Protein AF-A0A653XU75-F1 (afdb_monomer)

Sequence (44 aa):
MDELIDILDANGNLTNRTAMKSEAHKNGWYHQTVHVWFYTLDGR

Nearest PDB structures (foldseek):
  8j9j-assembly1_E6  TM=3.924E-01  e=5.643E+00  Euglena gracilis

Foldseek 3Di:
DWDKFFFADPVRHTPVDIDTPVVCVVVVTDTDDDDDDDADPVGD

Structure (mmCIF, N/CA/C/O backbone):
data_AF-A0A653XU75-F1
#
_entry.id   AF-A0A653XU75-F1
#
loop_
_atom_site.group_PDB
_atom_site.id
_atom_site.type_symbol
_atom_site.label_atom_id
_atom_site.label_alt_id
_atom_site.label_comp_id
_atom_site.label_asym_id
_atom_site.label_entity_id
_atom_site.label_seq_id
_atom_site.pdbx_PDB_ins_code
_atom_site.Cartn_x
_atom_site.Cartn_y
_atom_site.Cartn_z
_atom_site.occupancy
_atom_site.B_iso_or_equiv
_atom_site.auth_seq_id
_atom_site.auth_comp_id
_atom_site.auth_asym_id
_atom_site.auth_atom_id
_atom_site.pdbx_PDB_model_num
ATOM 1 N N . MET A 1 1 ? 1.279 18.544 1.036 1.00 79.38 1 MET A N 1
ATOM 2 C CA . MET A 1 1 ? 2.658 18.019 1.030 1.00 79.38 1 MET A CA 1
ATOM 3 C C . MET A 1 1 ? 2.606 16.704 0.287 1.00 79.38 1 MET A C 1
ATOM 5 O O . MET A 1 1 ? 1.619 15.997 0.443 1.00 79.38 1 MET A O 1
ATOM 9 N N . ASP A 1 2 ? 3.566 16.458 -0.588 1.00 95.25 2 ASP A N 1
ATOM 10 C CA . ASP A 1 2 ? 3.602 15.246 -1.403 1.00 95.25 2 ASP A CA 1
ATOM 11 C C . ASP A 1 2 ? 4.440 14.172 -0.690 1.00 95.25 2 ASP A C 1
ATOM 13 O O . ASP A 1 2 ? 5.329 14.512 0.093 1.00 95.25 2 ASP A O 1
ATOM 17 N N . GLU A 1 3 ? 4.118 12.901 -0.912 1.00 96.75 3 GLU A N 1
ATOM 18 C CA . GLU A 1 3 ? 4.681 11.752 -0.188 1.00 96.75 3 GLU A CA 1
ATOM 19 C C . GLU A 1 3 ? 5.461 10.869 -1.162 1.00 96.75 3 GLU A C 1
ATOM 21 O O . GLU A 1 3 ? 4.999 10.628 -2.274 1.00 96.75 3 GLU A O 1
ATOM 26 N N . LEU A 1 4 ? 6.628 10.369 -0.755 1.00 97.69 4 LEU A N 1
ATOM 27 C CA . LEU A 1 4 ? 7.373 9.384 -1.538 1.00 97.69 4 LEU A CA 1
ATOM 28 C C . LEU A 1 4 ? 6.824 7.983 -1.233 1.00 97.69 4 LEU A C 1
ATOM 30 O O . LEU A 1 4 ? 6.745 7.607 -0.064 1.00 97.69 4 LEU A O 1
ATOM 34 N N . ILE A 1 5 ? 6.453 7.224 -2.265 1.00 98.00 5 ILE A N 1
ATOM 35 C CA . ILE A 1 5 ? 5.869 5.881 -2.135 1.00 98.00 5 ILE A CA 1
ATOM 36 C C . ILE A 1 5 ? 6.555 4.873 -3.060 1.00 98.00 5 ILE A C 1
ATOM 38 O O . ILE A 1 5 ? 7.067 5.245 -4.119 1.00 98.00 5 ILE A O 1
ATOM 42 N N . ASP A 1 6 ? 6.535 3.598 -2.672 1.00 98.31 6 ASP A N 1
ATOM 43 C CA . ASP A 1 6 ? 6.998 2.490 -3.509 1.00 98.31 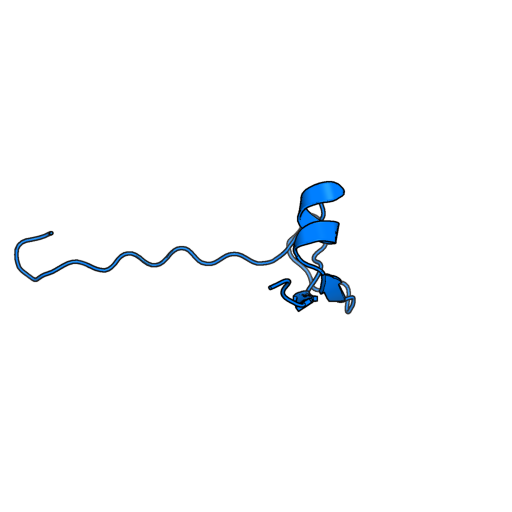6 ASP A CA 1
ATOM 44 C C . ASP A 1 6 ? 6.033 2.225 -4.669 1.00 98.31 6 ASP A C 1
ATOM 46 O O . ASP A 1 6 ? 4.809 2.235 -4.503 1.00 98.31 6 ASP A O 1
ATOM 50 N N . ILE A 1 7 ? 6.600 1.933 -5.837 1.00 98.44 7 ILE A N 1
ATOM 51 C CA . ILE A 1 7 ? 5.863 1.493 -7.019 1.00 98.44 7 ILE A CA 1
ATOM 52 C C . ILE A 1 7 ? 5.883 -0.031 -7.104 1.00 98.44 7 ILE A C 1
ATOM 54 O O . ILE A 1 7 ? 6.904 -0.688 -6.871 1.00 98.44 7 ILE A O 1
ATOM 58 N N . LEU A 1 8 ? 4.720 -0.579 -7.442 1.00 98.56 8 LEU A N 1
ATOM 59 C CA . LEU A 1 8 ? 4.487 -2.002 -7.615 1.00 98.56 8 LEU A CA 1
ATOM 60 C C . LEU A 1 8 ? 4.260 -2.341 -9.088 1.00 98.56 8 LEU A C 1
ATOM 62 O O . LEU A 1 8 ? 3.905 -1.488 -9.906 1.00 98.56 8 LEU A O 1
ATOM 66 N N . ASP A 1 9 ? 4.442 -3.611 -9.426 1.00 98.19 9 ASP A N 1
ATOM 67 C CA . ASP A 1 9 ? 3.878 -4.165 -10.651 1.00 98.19 9 ASP A CA 1
ATOM 68 C C . ASP A 1 9 ? 2.386 -4.516 -10.468 1.00 98.19 9 ASP A C 1
ATOM 70 O O . ASP A 1 9 ? 1.816 -4.401 -9.381 1.00 98.19 9 ASP A O 1
ATOM 74 N N . ALA A 1 10 ? 1.738 -4.966 -11.544 1.00 97.38 10 ALA A N 1
ATOM 75 C CA . ALA A 1 10 ? 0.323 -5.344 -11.519 1.00 97.38 10 ALA A CA 1
ATOM 76 C C . ALA A 1 10 ? 0.014 -6.570 -10.633 1.00 97.38 10 ALA A C 1
ATOM 78 O O . ALA A 1 10 ? -1.148 -6.812 -10.318 1.00 97.38 10 ALA A O 1
ATOM 79 N N . ASN A 1 11 ? 1.031 -7.339 -10.233 1.00 97.75 11 ASN A N 1
ATOM 80 C CA . ASN A 1 11 ? 0.902 -8.472 -9.318 1.00 97.75 11 ASN A CA 1
ATOM 81 C C . ASN A 1 11 ? 1.183 -8.070 -7.858 1.00 97.75 11 ASN A C 1
ATOM 83 O O . ASN A 1 11 ? 1.115 -8.916 -6.969 1.00 97.75 11 ASN A O 1
ATOM 87 N N . GLY A 1 12 ? 1.504 -6.798 -7.603 1.00 96.88 12 GLY A N 1
ATOM 88 C CA . GLY A 1 12 ? 1.820 -6.275 -6.278 1.00 96.88 12 GLY A CA 1
ATOM 89 C C . GLY A 1 12 ? 3.277 -6.462 -5.840 1.00 96.88 12 GLY A C 1
ATOM 90 O O . GLY A 1 12 ? 3.583 -6.206 -4.676 1.00 96.88 12 GLY A O 1
ATOM 91 N N . ASN A 1 13 ? 4.188 -6.885 -6.724 1.00 98.19 13 ASN A N 1
ATOM 92 C CA . ASN A 1 13 ? 5.606 -7.015 -6.379 1.00 98.19 13 ASN A CA 1
ATOM 93 C C . ASN A 1 13 ? 6.302 -5.652 -6.390 1.00 98.19 13 ASN A C 1
ATOM 95 O O . ASN A 1 13 ? 6.015 -4.810 -7.241 1.00 98.19 13 ASN A O 1
ATOM 99 N N . LEU A 1 14 ? 7.273 -5.457 -5.492 1.00 97.94 14 LEU A N 1
ATOM 100 C CA . LEU A 1 14 ? 8.113 -4.258 -5.485 1.00 97.94 14 LEU A CA 1
ATOM 101 C C . LEU A 1 14 ? 8.910 -4.147 -6.787 1.00 97.94 14 LEU A C 1
ATOM 103 O O . LEU A 1 14 ? 9.617 -5.078 -7.173 1.00 97.94 14 LEU A O 1
ATOM 107 N N . THR A 1 15 ? 8.886 -2.969 -7.412 1.00 97.94 15 THR A N 1
ATOM 108 C CA . THR A 1 15 ? 9.746 -2.683 -8.571 1.00 97.94 15 THR A CA 1
ATOM 109 C C . THR A 1 15 ? 11.095 -2.076 -8.174 1.00 97.94 15 THR A C 1
ATOM 111 O O . THR A 1 15 ? 11.864 -1.695 -9.054 1.00 97.94 15 THR A O 1
ATOM 114 N N . ASN A 1 16 ? 11.364 -1.906 -6.871 1.00 96.69 16 ASN A N 1
ATOM 115 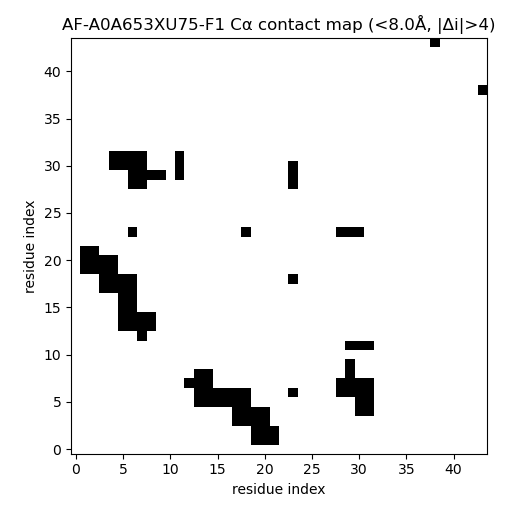C 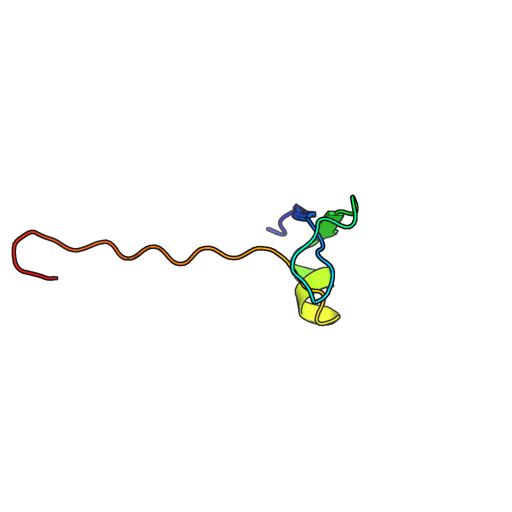CA . ASN A 1 16 ? 12.497 -1.142 -6.317 1.00 96.69 16 ASN A CA 1
ATOM 116 C C . ASN A 1 16 ? 12.592 0.299 -6.852 1.00 96.69 16 ASN A C 1
ATOM 118 O O . ASN A 1 16 ? 13.678 0.869 -6.961 1.00 96.69 16 ASN A O 1
ATOM 122 N N . ARG A 1 17 ? 11.449 0.884 -7.221 1.00 97.69 17 ARG A N 1
ATOM 123 C CA . ARG A 1 17 ? 11.341 2.286 -7.627 1.00 97.69 17 ARG A CA 1
ATOM 124 C C . ARG A 1 17 ? 10.407 2.993 -6.668 1.00 97.69 17 ARG A C 1
ATOM 126 O O . ARG A 1 17 ? 9.371 2.445 -6.307 1.00 97.69 17 ARG A O 1
ATOM 133 N N . THR A 1 18 ? 10.747 4.230 -6.351 1.00 97.94 18 THR A N 1
ATOM 134 C CA . THR A 1 18 ? 9.883 5.146 -5.614 1.00 97.94 18 THR A CA 1
ATOM 135 C C . THR A 1 18 ? 9.452 6.288 -6.520 1.00 97.94 18 THR A C 1
ATOM 137 O O . THR A 1 18 ? 10.220 6.706 -7.390 1.00 97.94 18 THR A O 1
ATOM 140 N N . ALA A 1 19 ? 8.259 6.822 -6.297 1.00 98.00 19 ALA A N 1
ATOM 141 C CA . ALA A 1 19 ? 7.786 8.031 -6.957 1.00 98.00 19 ALA A CA 1
ATO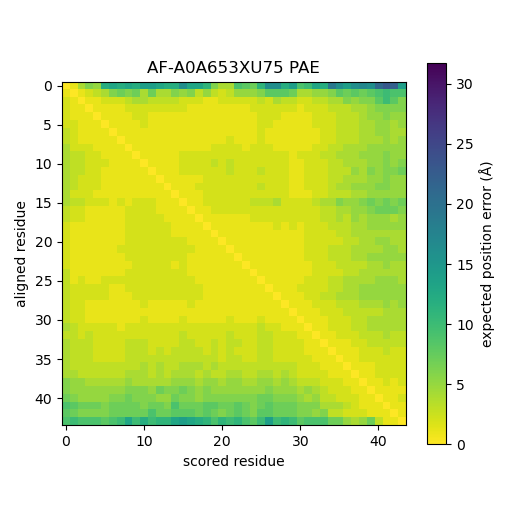M 142 C C . ALA A 1 19 ? 7.031 8.915 -5.971 1.00 98.00 19 ALA A C 1
ATOM 144 O O . ALA A 1 19 ? 6.618 8.468 -4.898 1.00 98.00 19 ALA A O 1
ATOM 145 N N . MET A 1 20 ? 6.834 10.172 -6.349 1.00 98.31 20 MET A N 1
ATOM 146 C CA . MET A 1 20 ? 5.927 11.032 -5.606 1.00 98.31 20 MET A CA 1
ATOM 147 C C . MET A 1 20 ? 4.491 10.518 -5.766 1.00 98.31 20 MET A C 1
ATOM 149 O O . MET A 1 20 ? 4.081 10.116 -6.856 1.00 98.31 20 MET A O 1
ATOM 153 N N . LYS A 1 21 ? 3.694 10.550 -4.699 1.00 97.75 21 LYS A N 1
ATOM 154 C CA . LYS A 1 21 ? 2.301 10.087 -4.694 1.00 97.75 21 LYS A CA 1
ATOM 155 C C . LYS A 1 21 ? 1.462 10.812 -5.738 1.00 97.75 21 LYS A C 1
ATOM 157 O O . LYS A 1 21 ? 0.649 10.189 -6.419 1.00 97.75 21 LYS A O 1
ATOM 162 N N . SER A 1 22 ? 1.692 12.113 -5.916 1.00 98.00 22 SER A N 1
ATOM 163 C CA . SER A 1 22 ? 1.039 12.891 -6.973 1.00 98.00 22 SER A CA 1
ATOM 164 C C . SER A 1 22 ? 1.348 12.360 -8.382 1.00 98.00 22 SER A C 1
ATOM 166 O O . SER A 1 22 ? 0.452 12.282 -9.224 1.00 98.00 22 SER A O 1
ATOM 168 N N . GLU A 1 23 ? 2.588 11.937 -8.633 1.00 98.06 23 GLU A N 1
ATOM 169 C CA . GLU A 1 23 ? 3.035 11.354 -9.898 1.00 98.06 23 GLU A CA 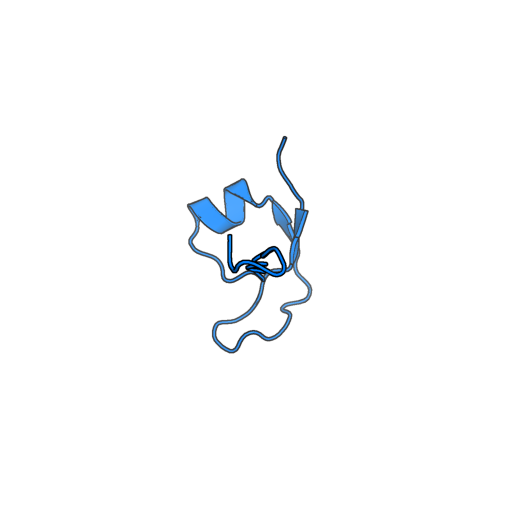1
ATOM 170 C C . GLU A 1 23 ? 2.444 9.957 -10.113 1.00 98.06 23 GLU A C 1
ATOM 172 O O . GLU A 1 23 ? 1.940 9.667 -11.200 1.00 98.06 23 GLU A O 1
ATOM 177 N N . ALA A 1 24 ? 2.438 9.118 -9.073 1.00 97.88 24 ALA A N 1
ATOM 178 C CA . ALA A 1 24 ? 1.846 7.786 -9.125 1.00 97.88 24 ALA A CA 1
ATOM 179 C C . ALA A 1 24 ? 0.343 7.851 -9.440 1.00 97.88 24 ALA A C 1
ATOM 181 O O . ALA A 1 24 ? -0.125 7.171 -10.354 1.00 97.88 24 ALA A O 1
ATOM 182 N N . HIS A 1 25 ? -0.403 8.736 -8.769 1.00 97.69 25 HIS A N 1
ATOM 183 C CA . HIS A 1 25 ? -1.828 8.943 -9.039 1.00 97.69 25 HIS A CA 1
ATOM 184 C C . HIS A 1 25 ? -2.082 9.527 -10.434 1.00 97.69 25 HIS A C 1
ATOM 186 O O . HIS A 1 25 ? -3.009 9.098 -11.119 1.00 97.69 25 HIS A O 1
ATOM 192 N N . LYS A 1 26 ? -1.260 10.488 -10.881 1.00 98.19 26 LYS A N 1
ATOM 193 C CA . LYS A 1 26 ? -1.391 11.100 -12.212 1.00 98.19 26 LYS A CA 1
ATOM 194 C C . LYS A 1 26 ? -1.206 10.080 -13.338 1.00 98.19 26 LYS A C 1
ATOM 196 O O . LYS A 1 26 ? -1.892 10.175 -14.351 1.00 98.19 26 LYS A O 1
ATOM 201 N N . ASN A 1 27 ? -0.275 9.142 -13.176 1.00 97.94 27 ASN A N 1
ATOM 202 C CA . ASN A 1 27 ? 0.060 8.153 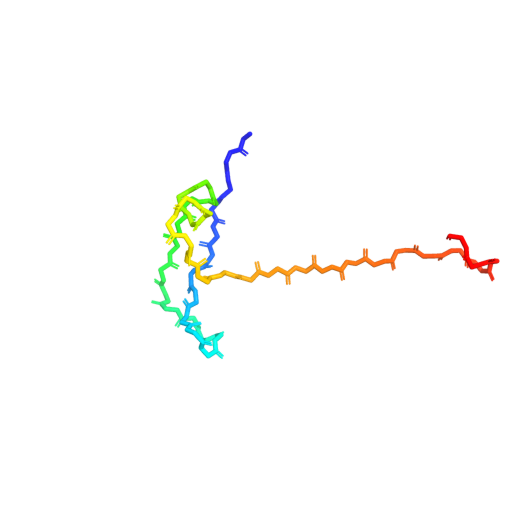-14.200 1.00 97.94 27 ASN A CA 1
ATOM 203 C C . ASN A 1 27 ? -0.642 6.796 -14.012 1.00 97.94 27 ASN A C 1
ATOM 205 O O . ASN A 1 27 ? -0.464 5.908 -14.844 1.00 97.94 27 ASN A O 1
ATOM 209 N N . GLY A 1 28 ? -1.419 6.616 -12.939 1.00 97.44 28 GLY A N 1
ATOM 210 C CA . GLY A 1 28 ? -2.097 5.352 -12.638 1.00 97.44 28 GLY A CA 1
ATOM 211 C C . GLY A 1 28 ? -1.137 4.210 -12.291 1.00 97.44 28 GLY A C 1
ATOM 212 O O . GLY A 1 28 ? -1.380 3.067 -12.670 1.00 97.44 28 GLY A O 1
ATOM 213 N N . TRP A 1 29 ? -0.021 4.508 -11.622 1.00 98.12 29 TRP A N 1
ATOM 214 C CA . TRP A 1 29 ? 0.946 3.489 -11.209 1.00 98.12 29 TRP A CA 1
ATOM 215 C C . TRP A 1 29 ? 0.466 2.740 -9.969 1.00 98.12 29 TRP A C 1
ATOM 217 O O . TRP A 1 29 ? -0.058 3.347 -9.036 1.00 98.12 29 TRP A O 1
ATOM 227 N N . TYR A 1 30 ? 0.681 1.425 -9.942 1.00 98.44 30 TYR A N 1
ATOM 228 C CA . TYR A 1 30 ? 0.367 0.610 -8.774 1.00 98.44 30 TYR A CA 1
ATOM 229 C C . TYR A 1 30 ? 1.258 1.012 -7.594 1.00 98.44 30 TYR A C 1
ATOM 231 O O . TYR A 1 30 ? 2.472 1.151 -7.739 1.00 98.44 30 TYR A O 1
ATOM 239 N N . HIS A 1 31 ? 0.653 1.174 -6.421 1.00 97.94 31 HIS A N 1
ATOM 240 C CA . HIS A 1 31 ? 1.336 1.447 -5.159 1.00 97.94 31 HIS A CA 1
ATOM 241 C C . HIS A 1 31 ? 0.554 0.811 -4.004 1.00 97.94 31 HIS A C 1
ATOM 243 O O . HIS A 1 31 ? -0.626 0.481 -4.142 1.00 97.94 31 HIS A 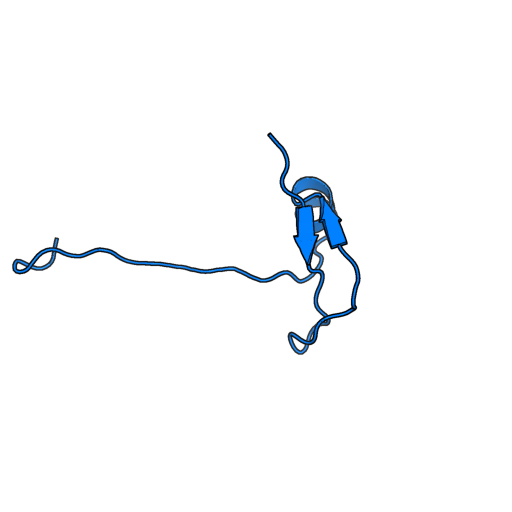O 1
ATOM 249 N N . GLN A 1 32 ? 1.199 0.634 -2.852 1.00 96.31 3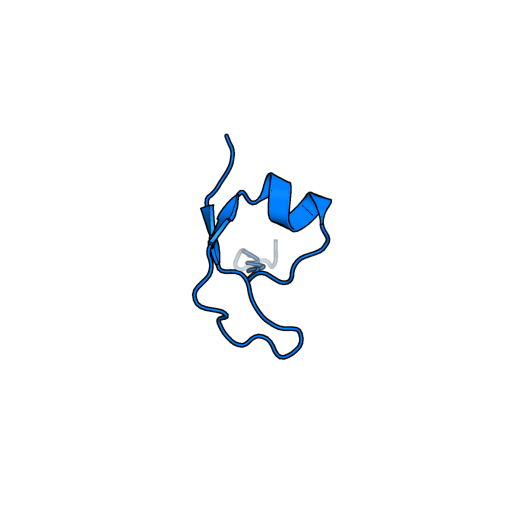2 GLN A N 1
ATOM 250 C CA . GLN A 1 32 ? 0.532 0.088 -1.669 1.00 96.31 32 GLN A CA 1
ATOM 251 C C . GLN A 1 32 ? -0.520 1.066 -1.121 1.00 96.31 32 GLN A C 1
ATOM 253 O O . GLN A 1 32 ? -0.365 2.287 -1.202 1.00 96.31 32 GLN A O 1
ATOM 258 N N . THR A 1 33 ? -1.587 0.521 -0.537 1.00 94.62 33 THR A N 1
ATOM 259 C CA . THR A 1 33 ? -2.598 1.271 0.216 1.00 94.62 33 THR A CA 1
ATOM 260 C C . THR A 1 33 ? -2.999 0.472 1.450 1.00 94.62 33 THR A C 1
ATOM 262 O O . THR A 1 33 ? -2.968 -0.760 1.435 1.00 94.62 33 THR A O 1
ATOM 265 N N . VAL A 1 34 ? -3.389 1.163 2.516 1.00 96.44 34 VAL A N 1
ATOM 266 C CA . VAL A 1 34 ? -3.955 0.546 3.714 1.00 96.44 34 VAL A CA 1
ATOM 267 C C . VAL A 1 34 ? -5.272 1.229 4.045 1.00 96.44 34 VAL A C 1
ATOM 269 O O . VAL A 1 34 ? -5.378 2.454 4.027 1.00 96.44 34 VAL A O 1
ATOM 272 N N . HIS A 1 35 ? -6.278 0.422 4.358 1.00 97.31 35 HIS A N 1
ATOM 273 C CA . HIS A 1 35 ? -7.541 0.893 4.904 1.00 97.31 35 HIS A CA 1
ATOM 274 C C . HIS A 1 35 ? -7.650 0.357 6.327 1.00 97.31 35 HIS A C 1
ATOM 276 O O . HIS A 1 35 ? -7.578 -0.851 6.546 1.00 97.31 35 HIS A O 1
ATOM 282 N N . VAL A 1 36 ? -7.774 1.264 7.294 1.00 96.81 36 VAL A N 1
ATOM 283 C CA . VAL A 1 36 ? -7.910 0.928 8.712 1.00 96.81 36 VAL A CA 1
ATOM 284 C C . VAL A 1 36 ? -9.248 1.464 9.192 1.00 96.81 36 VAL A C 1
ATOM 286 O O . VAL A 1 36 ? -9.534 2.649 9.026 1.00 96.81 36 VAL A O 1
ATOM 289 N N . TRP A 1 37 ? -10.054 0.593 9.794 1.00 97.00 37 TRP A N 1
ATOM 290 C CA . TRP A 1 37 ? -11.310 0.966 10.435 1.00 97.00 37 TRP A CA 1
ATOM 291 C C . TRP A 1 37 ? -11.146 0.863 11.940 1.00 97.00 37 TRP A C 1
ATOM 293 O O . TRP A 1 37 ? -10.804 -0.194 12.469 1.00 97.00 37 TRP A O 1
ATOM 303 N N . PHE A 1 38 ? -11.400 1.972 12.618 1.00 96.69 38 PHE A N 1
ATOM 304 C CA . PHE A 1 38 ? -11.533 1.998 14.063 1.00 96.69 38 PHE A CA 1
ATOM 305 C C . PHE A 1 38 ? -13.008 1.867 14.404 1.00 96.69 38 PHE A C 1
ATOM 307 O O . PHE A 1 38 ? -13.834 2.498 13.748 1.00 96.69 38 PHE A O 1
ATOM 314 N N . TYR A 1 39 ? -13.313 1.052 15.411 1.00 97.00 39 TYR A N 1
ATOM 315 C CA . TYR A 1 39 ? -14.648 0.973 15.979 1.00 97.00 39 TYR A CA 1
ATOM 316 C C . TYR A 1 39 ? -14.582 0.885 17.506 1.00 97.00 39 TYR A C 1
ATOM 318 O O . TYR A 1 39 ? -13.618 0.364 18.077 1.00 97.00 39 TYR A O 1
ATOM 326 N N . THR A 1 40 ? -15.596 1.412 18.177 1.00 97.88 40 THR A N 1
ATOM 327 C CA . THR A 1 40 ? -15.789 1.305 19.626 1.00 97.88 40 THR A CA 1
ATOM 328 C C . THR A 1 40 ? -16.491 -0.003 19.997 1.00 97.88 40 THR A C 1
ATOM 330 O O . THR A 1 40 ? -17.037 -0.704 19.148 1.00 97.88 40 THR A O 1
ATOM 333 N N . LEU A 1 41 ? -16.525 -0.350 21.291 1.00 96.88 41 LEU A N 1
ATOM 334 C CA . LEU A 1 41 ? -17.214 -1.563 21.761 1.00 96.88 41 LEU A CA 1
ATOM 335 C C . LEU A 1 41 ? -18.716 -1.591 21.410 1.00 96.88 41 LEU A C 1
ATOM 337 O O . LEU A 1 41 ? -19.287 -2.673 21.313 1.00 96.88 41 LEU A O 1
ATOM 341 N N . ASP A 1 42 ? -19.349 -0.430 21.202 1.00 97.25 42 ASP A N 1
ATOM 342 C CA . ASP A 1 42 ? -20.733 -0.301 20.724 1.00 97.25 42 ASP A CA 1
ATOM 343 C C . ASP A 1 42 ? -20.862 -0.224 19.188 1.00 97.25 42 ASP A C 1
ATOM 345 O O . ASP A 1 42 ? -21.946 0.048 18.677 1.00 97.25 42 ASP A O 1
ATOM 349 N N . GLY A 1 43 ? -19.784 -0.506 18.448 1.00 93.31 43 GLY A N 1
ATOM 350 C CA . GLY A 1 43 ? -19.792 -0.661 16.992 1.00 93.31 43 GLY A CA 1
ATOM 351 C C . GLY A 1 43 ? -19.828 0.645 16.195 1.00 93.31 43 GLY A C 1
ATOM 352 O O . GLY A 1 43 ? -20.305 0.626 15.060 1.00 93.31 43 GLY A O 1
ATOM 353 N N . ARG A 1 44 ? -19.371 1.762 16.774 1.00 88.69 44 ARG A N 1
ATOM 354 C CA . ARG A 1 44 ? -19.282 3.075 16.110 1.00 88.69 44 ARG A CA 1
ATOM 355 C C . ARG A 1 44 ? -17.880 3.389 15.633 1.00 88.69 44 ARG A C 1
ATOM 357 O O . ARG A 1 44 ? -16.943 3.016 16.367 1.00 88.69 44 ARG A O 1
#

Secondary structure (DSSP, 8-state):
---EEEEE-TTS-EEEEEEEHHHHHHHT--B---------TT--

Radius of gyration: 14.52 Å; Cα contacts (8 Å, |Δi|>4): 54; chains: 1; bounding box: 33×26×36 Å

pLDDT: mean 96.79, std 3.13, range [79.38, 98.56]

Mean predicted aligned error: 2.91 Å

Organism: NCBI:txid2059726

Solvent-accessible surface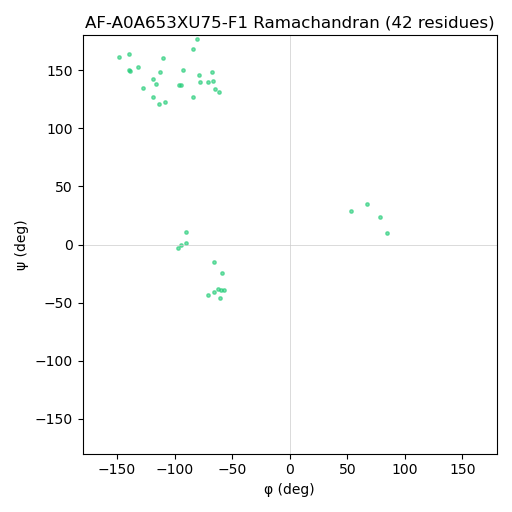 area (backbone atoms only — not comparable to full-atom values): 2969 Å² total; per-residue (Å²): 135,84,48,81,41,58,32,31,43,99,86,68,47,79,65,89,42,70,42,46,45,67,56,31,64,74,71,68,52,45,54,86,84,85,87,86,87,82,67,47,99,88,72,84